Protein AF-A0A7C8ZCI2-F1 (afdb_monomer_lite)

pLDDT: mean 87.68, std 8.82, range [58.81, 98.06]

Secondary structure (DSSP, 8-state):
-HHHHHHHHHHHHGGGHHHHSHHHHHHHHHHHHHTTT-HHHHHHHHHHHHHHHHHH-HHHHHHHS--EEETTTTEEETTTHHHHHHHH--S--HHHIIIIIHHHHHHHHT-

Sequence (111 aa):
HTLAVLSVMFLKLGRNSTFYMKDIVLKLAEIFVHAAGDERKTCHLQQCFGSAVVAMGAENVLNLVPISFSMEKMTCSNIWLLPILKKYTSGASLAYFLEHIVPLAELLERA

Foldseek 3Di:
DVLVVLLVVLQVCFQVCLVVVLVVLVVLLVVLVVCPPPPVVNVSSLSSNLSNCQRNNPVSSCVSQPFDADPVVRDTGPPVCVVSCVVRHDPDDPVCCVVRVVVVVVVVVVD

InterPro domains:
  IPR012978 RRP12, HEAT domain [PF08161] (2-109)

Organism: Opuntia streptacantha (NCBI:txid393608)

Structure (mmCIF, N/CA/C/O backbone):
data_AF-A0A7C8ZCI2-F1
#
_entry.id   AF-A0A7C8ZCI2-F1
#
loop_
_atom_site.group_PDB
_atom_site.id
_atom_site.type_symbol
_atom_site.label_atom_id
_atom_site.label_alt_id
_atom_site.label_comp_id
_atom_site.label_asym_id
_atom_site.label_entity_id
_atom_site.label_seq_id
_atom_site.pdbx_PDB_ins_code
_atom_site.Cartn_x
_atom_site.Cartn_y
_atom_site.Cartn_z
_atom_site.occupancy
_atom_site.B_iso_or_equiv
_atom_site.auth_seq_id
_atom_site.auth_comp_id
_atom_site.auth_asym_id
_atom_site.auth_atom_id
_atom_site.pdbx_PDB_model_num
ATOM 1 N N . HIS A 1 1 ? 8.525 -7.447 -16.568 1.00 80.50 1 HIS A N 1
ATOM 2 C CA . HIS A 1 1 ? 7.579 -8.585 -16.627 1.00 80.50 1 HIS A CA 1
ATOM 3 C C . HIS A 1 1 ? 7.024 -8.980 -15.256 1.00 80.50 1 HIS A C 1
ATOM 5 O O . HIS A 1 1 ? 5.811 -9.052 -15.136 1.00 80.50 1 HIS A O 1
ATOM 11 N N . THR A 1 2 ? 7.844 -9.145 -14.209 1.00 92.69 2 THR A N 1
ATOM 12 C CA . THR A 1 2 ? 7.379 -9.546 -12.860 1.00 92.69 2 THR A CA 1
ATOM 13 C C . THR A 1 2 ? 6.285 -8.646 -12.270 1.00 92.69 2 THR A C 1
ATOM 15 O O . THR A 1 2 ? 5.251 -9.151 -11.851 1.00 92.69 2 THR A O 1
ATOM 18 N N . LEU A 1 3 ? 6.448 -7.316 -12.312 1.00 94.56 3 LEU A N 1
ATOM 19 C CA . LEU A 1 3 ? 5.442 -6.370 -11.794 1.00 94.56 3 LEU A CA 1
ATOM 20 C C . LEU A 1 3 ? 4.075 -6.496 -12.487 1.00 94.56 3 LEU A C 1
ATOM 22 O O . LEU A 1 3 ? 3.038 -6.343 -11.848 1.00 94.56 3 LEU A O 1
ATOM 26 N N . ALA A 1 4 ? 4.058 -6.821 -13.782 1.00 95.25 4 ALA A N 1
ATOM 27 C CA . ALA A 1 4 ? 2.811 -7.033 -14.512 1.00 95.25 4 ALA A CA 1
ATOM 28 C C . ALA A 1 4 ? 2.094 -8.309 -14.037 1.00 95.25 4 ALA A C 1
ATOM 30 O O . ALA A 1 4 ? 0.884 -8.292 -13.837 1.00 95.25 4 ALA A O 1
ATOM 31 N N . VAL A 1 5 ? 2.839 -9.392 -13.781 1.00 97.12 5 VAL A N 1
ATOM 32 C CA . VAL A 1 5 ? 2.281 -10.635 -13.218 1.00 97.12 5 VAL A CA 1
ATOM 33 C C . VAL A 1 5 ? 1.721 -10.395 -11.817 1.00 97.12 5 VAL A C 1
ATOM 35 O O . VAL A 1 5 ? 0.606 -10.820 -11.528 1.00 97.12 5 VAL A O 1
ATOM 38 N N . LEU A 1 6 ? 2.448 -9.656 -10.973 1.00 97.56 6 LEU A N 1
ATOM 39 C CA . LEU A 1 6 ? 1.980 -9.285 -9.635 1.00 97.56 6 LEU A CA 1
ATOM 40 C C . LEU A 1 6 ? 0.706 -8.437 -9.689 1.00 97.56 6 LEU A C 1
ATOM 42 O O . LEU A 1 6 ? -0.229 -8.703 -8.942 1.00 97.56 6 LEU A O 1
ATOM 46 N N . SER A 1 7 ? 0.634 -7.476 -10.615 1.00 97.50 7 SER A N 1
ATOM 47 C CA . SER A 1 7 ? -0.571 -6.664 -10.838 1.00 97.50 7 SER A CA 1
ATOM 48 C C . SER A 1 7 ? -1.780 -7.549 -11.145 1.00 97.50 7 SER A C 1
ATOM 50 O O . SER A 1 7 ? -2.831 -7.413 -10.523 1.00 97.50 7 SER A O 1
ATOM 52 N N . VAL A 1 8 ? -1.619 -8.507 -12.065 1.00 97.88 8 VAL A N 1
ATOM 53 C CA . VAL A 1 8 ? -2.683 -9.458 -12.412 1.00 97.88 8 VAL A CA 1
ATOM 54 C C . VAL A 1 8 ? -3.038 -10.351 -11.222 1.00 97.88 8 VAL A C 1
ATOM 56 O O . VAL A 1 8 ? -4.222 -10.582 -10.992 1.00 97.88 8 VAL A O 1
ATOM 59 N N . MET A 1 9 ? -2.062 -10.819 -10.438 1.00 97.88 9 MET A N 1
ATOM 60 C CA . MET A 1 9 ? -2.326 -11.602 -9.224 1.00 97.88 9 MET A CA 1
ATOM 61 C C . MET A 1 9 ? -3.157 -10.825 -8.202 1.00 97.88 9 MET A C 1
ATOM 63 O O . MET A 1 9 ? -4.157 -11.366 -7.733 1.00 97.88 9 MET A O 1
ATOM 67 N N . PHE A 1 10 ? -2.808 -9.564 -7.911 1.00 98.06 10 PHE A N 1
ATOM 68 C CA . PHE A 1 10 ? -3.603 -8.707 -7.025 1.00 98.06 10 PHE A CA 1
ATOM 69 C C . PHE A 1 10 ? -5.048 -8.628 -7.511 1.00 98.06 10 PHE A C 1
ATOM 71 O O . PHE A 1 10 ? -5.972 -8.957 -6.772 1.00 98.06 10 PHE A O 1
ATOM 78 N N . LEU A 1 11 ? -5.249 -8.281 -8.784 1.00 97.06 11 LEU A N 1
ATOM 79 C CA . LEU A 1 11 ? -6.588 -8.117 -9.350 1.00 97.06 11 LEU A CA 1
ATOM 80 C C . LEU A 1 11 ? -7.389 -9.426 -9.389 1.00 97.06 11 LEU A C 1
ATOM 82 O O . LEU A 1 11 ? -8.600 -9.401 -9.191 1.00 97.06 11 LEU A O 1
ATOM 86 N N . LYS A 1 12 ? -6.743 -10.575 -9.629 1.00 97.81 12 LYS A N 1
ATOM 87 C CA . LYS A 1 12 ? -7.420 -11.882 -9.672 1.00 97.81 12 LYS A CA 1
ATOM 88 C C . LYS A 1 12 ? -7.772 -12.421 -8.293 1.00 97.81 12 LYS A C 1
ATOM 90 O O . LYS A 1 12 ? -8.817 -13.046 -8.150 1.00 97.81 12 LYS A O 1
ATOM 95 N N . LEU A 1 13 ? -6.930 -12.175 -7.294 1.00 97.06 13 LEU A N 1
ATOM 96 C CA . LEU A 1 13 ? -7.218 -12.536 -5.908 1.00 97.06 13 LEU A CA 1
ATOM 97 C C . LEU A 1 13 ? -8.184 -11.541 -5.246 1.00 97.06 13 LEU A C 1
ATOM 99 O O . LEU A 1 13 ? -8.863 -11.901 -4.284 1.00 97.06 13 LEU A O 1
ATOM 103 N N . GLY A 1 14 ? -8.265 -10.303 -5.745 1.00 95.25 14 GLY A N 1
ATOM 104 C CA . GLY A 1 14 ? -9.125 -9.260 -5.192 1.00 95.25 14 GLY A CA 1
ATOM 105 C C . GLY A 1 14 ? -8.829 -9.047 -3.709 1.00 95.25 14 GLY A C 1
ATOM 106 O O . GLY A 1 14 ? -7.667 -9.017 -3.302 1.00 95.25 14 GLY A O 1
ATOM 107 N N . ARG A 1 15 ? -9.869 -9.000 -2.871 1.00 93.88 15 ARG A N 1
ATOM 108 C CA . ARG A 1 15 ? -9.715 -8.829 -1.414 1.00 93.88 15 ARG A CA 1
ATOM 109 C C . ARG A 1 15 ? -8.891 -9.929 -0.745 1.00 93.88 15 ARG A C 1
ATOM 111 O O . ARG A 1 15 ? -8.251 -9.667 0.267 1.00 93.88 15 ARG A O 1
ATOM 118 N N . ASN A 1 16 ? -8.842 -11.137 -1.313 1.00 96.44 16 ASN A N 1
ATOM 119 C CA . ASN A 1 16 ? -8.037 -12.220 -0.742 1.00 96.44 16 ASN A CA 1
ATOM 120 C C . ASN A 1 16 ? -6.532 -11.925 -0.822 1.00 96.44 16 ASN A C 1
ATOM 122 O O . ASN A 1 16 ? -5.755 -12.473 -0.039 1.00 96.44 16 ASN A O 1
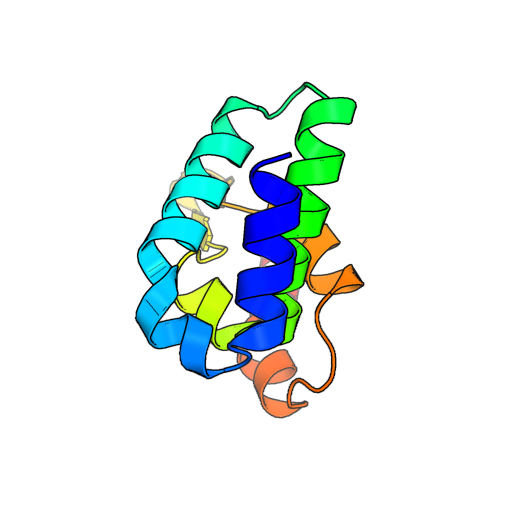ATOM 126 N N . SER A 1 17 ? -6.107 -11.030 -1.722 1.00 96.69 17 SER A N 1
ATOM 127 C CA . SER A 1 17 ? -4.709 -10.594 -1.790 1.00 96.69 17 SER A CA 1
ATOM 128 C C . SER A 1 17 ? -4.232 -9.922 -0.497 1.00 96.69 17 SER A C 1
ATOM 130 O O . SER A 1 17 ? -3.046 -10.014 -0.191 1.00 96.69 17 SER A O 1
ATOM 132 N N . THR A 1 18 ? -5.135 -9.377 0.328 1.00 95.56 18 THR A N 1
ATOM 133 C CA . THR A 1 18 ? -4.797 -8.849 1.660 1.00 95.56 18 THR A CA 1
ATOM 134 C C . THR A 1 18 ? -4.146 -9.900 2.558 1.00 95.56 18 THR A C 1
ATOM 136 O O . THR A 1 18 ? -3.228 -9.583 3.311 1.00 95.56 18 THR A O 1
ATOM 139 N N . PHE A 1 19 ? -4.562 -11.162 2.448 1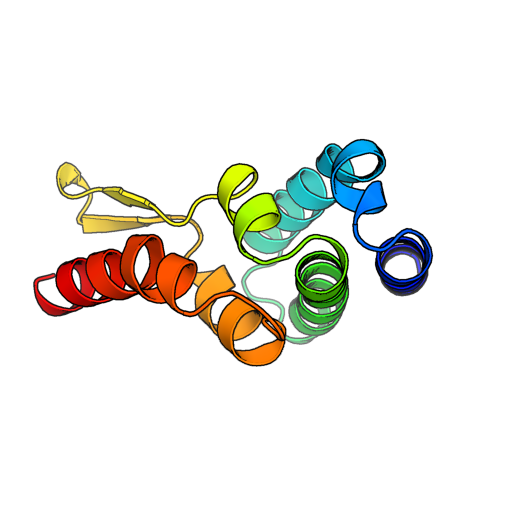.00 95.62 19 PHE A N 1
ATOM 140 C CA . PHE A 1 19 ? -4.018 -12.249 3.262 1.00 95.62 19 PHE A CA 1
ATOM 141 C C . PHE A 1 19 ? -2.775 -12.878 2.630 1.00 95.62 19 PHE A C 1
ATOM 143 O O . PHE A 1 19 ? -1.806 -13.167 3.329 1.00 95.62 19 PHE A O 1
ATOM 150 N N . TYR A 1 20 ? -2.790 -13.075 1.308 1.00 96.62 20 TYR A N 1
ATOM 151 C CA . TYR A 1 20 ? -1.755 -13.847 0.612 1.00 96.62 20 TYR A CA 1
ATOM 152 C C . TYR A 1 20 ? -0.583 -13.016 0.086 1.00 96.62 20 TYR A C 1
ATOM 154 O O . TYR A 1 20 ? 0.477 -13.570 -0.186 1.00 96.62 20 TYR A O 1
ATOM 162 N N . MET A 1 21 ? -0.757 -11.705 -0.098 1.00 97.56 21 MET A N 1
ATOM 163 C CA . MET A 1 21 ? 0.214 -10.853 -0.796 1.00 97.56 21 MET A CA 1
ATOM 164 C C . MET A 1 21 ? 0.713 -9.671 0.044 1.00 97.56 21 MET A C 1
ATOM 166 O O . MET A 1 21 ? 1.373 -8.782 -0.494 1.00 97.56 21 MET A O 1
ATOM 170 N N . LYS A 1 22 ? 0.462 -9.657 1.360 1.00 96.69 22 LYS A N 1
ATOM 171 C CA . LYS A 1 22 ? 0.915 -8.580 2.262 1.00 96.69 22 LYS A CA 1
ATOM 172 C C . LYS A 1 22 ? 2.426 -8.318 2.172 1.00 96.69 22 LYS A C 1
ATOM 174 O O . LYS A 1 22 ? 2.848 -7.171 2.060 1.00 96.69 22 LYS A O 1
ATOM 179 N N . ASP A 1 23 ? 3.235 -9.375 2.112 1.00 97.75 23 ASP A N 1
ATOM 180 C CA . ASP A 1 23 ? 4.697 -9.258 2.079 1.00 97.75 23 ASP A CA 1
ATOM 181 C C . ASP A 1 23 ? 5.185 -8.722 0.726 1.00 97.75 23 ASP A C 1
ATOM 183 O O . ASP A 1 23 ? 6.204 -8.038 0.643 1.00 97.75 23 ASP A O 1
ATOM 187 N N . ILE A 1 24 ? 4.411 -8.958 -0.341 1.00 97.44 24 ILE A N 1
ATOM 188 C CA . ILE A 1 24 ? 4.664 -8.370 -1.657 1.00 97.44 24 ILE A CA 1
ATOM 189 C C . ILE A 1 24 ? 4.419 -6.861 -1.604 1.00 97.44 24 ILE A C 1
ATOM 191 O O . ILE A 1 24 ? 5.238 -6.109 -2.123 1.00 97.44 24 ILE A O 1
ATOM 195 N N . VAL A 1 25 ? 3.345 -6.398 -0.953 1.00 97.38 25 VAL A N 1
ATOM 196 C CA . VAL A 1 25 ? 3.081 -4.957 -0.770 1.00 97.38 25 VAL A CA 1
ATOM 197 C C . VAL A 1 25 ? 4.226 -4.288 -0.009 1.00 97.38 25 VAL A C 1
ATOM 199 O O . VAL A 1 25 ? 4.749 -3.272 -0.470 1.00 97.38 25 VAL A O 1
ATOM 202 N N . LEU A 1 26 ? 4.671 -4.888 1.099 1.00 97.00 26 LEU A N 1
ATOM 203 C CA . LEU A 1 26 ? 5.806 -4.387 1.881 1.00 97.00 26 LEU A CA 1
ATOM 204 C C . LEU A 1 26 ? 7.087 -4.318 1.041 1.00 97.00 26 LEU A C 1
ATOM 206 O O . LEU A 1 26 ? 7.771 -3.293 1.032 1.00 97.00 26 LEU A O 1
ATOM 210 N N . LYS A 1 27 ? 7.381 -5.366 0.260 1.00 96.38 27 LYS A N 1
ATOM 211 C CA . LYS A 1 27 ? 8.567 -5.382 -0.603 1.00 96.38 27 LYS A CA 1
ATOM 212 C C . LYS A 1 27 ? 8.486 -4.350 -1.726 1.00 96.38 27 LYS A C 1
ATOM 214 O O . LYS A 1 27 ? 9.491 -3.723 -2.051 1.00 96.38 27 LYS A O 1
ATOM 219 N N . LEU A 1 28 ? 7.307 -4.140 -2.313 1.00 94.94 28 LEU A N 1
ATOM 220 C CA . LEU A 1 28 ? 7.103 -3.100 -3.321 1.00 94.94 28 LEU A CA 1
ATOM 221 C C . LEU A 1 28 ? 7.324 -1.699 -2.739 1.00 94.94 28 LEU A C 1
ATOM 223 O O . LEU A 1 28 ? 7.940 -0.875 -3.412 1.00 94.94 28 LEU A O 1
ATOM 227 N N . ALA A 1 29 ? 6.871 -1.437 -1.510 1.00 94.31 29 ALA A N 1
ATOM 228 C CA . ALA A 1 29 ? 7.104 -0.164 -0.829 1.00 94.31 29 ALA A CA 1
ATOM 229 C C . ALA A 1 29 ? 8.599 0.077 -0.568 1.00 94.31 29 ALA A C 1
ATOM 231 O O . ALA A 1 29 ? 9.111 1.154 -0.869 1.00 94.31 29 ALA A O 1
ATOM 232 N N . GLU A 1 30 ? 9.320 -0.941 -0.093 1.00 93.44 30 GLU A N 1
ATOM 233 C CA . GLU A 1 30 ? 10.774 -0.877 0.091 1.00 93.44 30 GLU A CA 1
ATOM 234 C C . GLU A 1 30 ? 11.485 -0.554 -1.233 1.00 93.44 30 GLU A C 1
ATOM 236 O O . GLU A 1 30 ? 12.271 0.391 -1.300 1.00 93.44 30 GLU A O 1
ATOM 241 N N . ILE A 1 31 ? 11.163 -1.278 -2.311 1.00 91.75 31 ILE A N 1
ATOM 242 C CA . ILE A 1 31 ? 11.741 -1.039 -3.642 1.00 91.75 31 ILE A CA 1
ATOM 243 C C . ILE A 1 31 ? 11.416 0.375 -4.134 1.00 91.75 31 ILE A C 1
ATOM 245 O O . ILE A 1 31 ? 12.281 1.021 -4.721 1.00 91.75 31 ILE A O 1
ATOM 249 N N . PHE A 1 32 ? 10.198 0.869 -3.894 1.00 90.12 32 PHE A N 1
ATOM 250 C CA . PHE A 1 32 ? 9.792 2.210 -4.305 1.00 90.12 32 PHE A CA 1
ATOM 251 C C . PHE A 1 32 ? 10.681 3.287 -3.679 1.00 90.12 32 PHE A C 1
ATOM 253 O O . PHE A 1 32 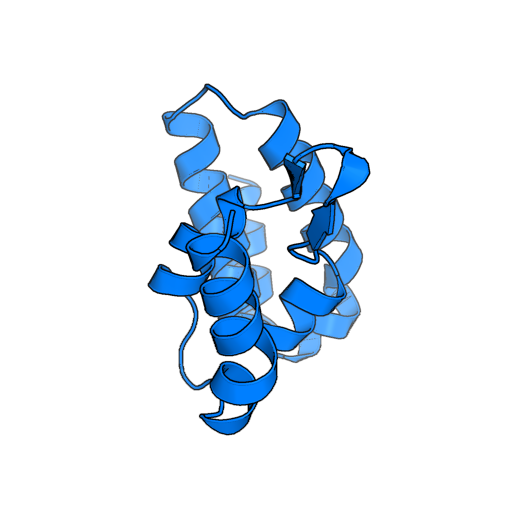? 11.181 4.156 -4.391 1.00 90.12 32 PHE A O 1
ATOM 260 N N . VAL A 1 33 ? 10.927 3.195 -2.369 1.00 88.25 33 VAL A N 1
ATOM 261 C CA . VAL A 1 33 ? 11.788 4.140 -1.642 1.00 88.25 33 VAL A CA 1
ATOM 262 C C . VAL A 1 33 ? 13.219 4.125 -2.191 1.00 88.25 33 VAL A C 1
ATOM 264 O O . VAL A 1 33 ? 13.819 5.182 -2.348 1.00 88.25 33 VAL A O 1
ATOM 267 N N . HIS A 1 34 ? 13.747 2.954 -2.558 1.00 86.44 34 HIS A N 1
ATOM 268 C CA . HIS A 1 34 ? 15.098 2.828 -3.121 1.00 86.44 34 HIS A CA 1
ATOM 269 C C . HIS A 1 34 ? 15.190 3.266 -4.591 1.00 86.44 34 HIS A C 1
ATOM 271 O O . HIS A 1 34 ? 16.253 3.672 -5.053 1.00 86.44 34 HIS A O 1
ATOM 277 N N . ALA A 1 35 ? 14.091 3.171 -5.340 1.00 83.88 35 ALA A N 1
ATOM 278 C CA . ALA A 1 35 ? 14.013 3.565 -6.745 1.00 83.88 35 ALA A CA 1
ATOM 279 C C . ALA A 1 35 ? 13.614 5.040 -6.943 1.00 83.88 35 ALA A C 1
ATOM 281 O O . ALA A 1 35 ? 13.491 5.486 -8.089 1.00 83.88 35 ALA A O 1
ATOM 282 N N . ALA A 1 36 ? 13.386 5.787 -5.857 1.00 72.06 36 ALA A N 1
ATOM 283 C CA . ALA A 1 36 ? 13.007 7.193 -5.897 1.00 72.06 36 ALA A CA 1
ATOM 284 C C . ALA A 1 36 ? 14.074 8.009 -6.655 1.00 72.06 36 ALA A C 1
ATOM 286 O O . ALA A 1 36 ? 15.205 8.146 -6.199 1.00 72.06 36 ALA A O 1
ATOM 287 N N . GLY A 1 37 ? 13.715 8.507 -7.846 1.00 67.75 37 GLY A N 1
ATOM 288 C CA . GLY A 1 37 ? 14.617 9.228 -8.759 1.00 67.75 37 GLY A CA 1
ATOM 289 C C . GLY A 1 37 ? 14.656 8.686 -10.195 1.00 67.75 37 GLY A C 1
ATOM 290 O O . GLY A 1 37 ? 15.102 9.392 -11.092 1.00 67.75 37 GLY A O 1
ATOM 291 N N . ASP A 1 38 ? 14.149 7.472 -10.447 1.00 77.44 38 ASP A N 1
ATOM 292 C CA . ASP A 1 38 ? 14.006 6.902 -11.798 1.00 77.44 38 ASP A CA 1
ATOM 293 C C . ASP A 1 38 ? 12.524 6.879 -12.220 1.00 77.44 38 ASP A C 1
ATOM 295 O O . ASP A 1 38 ? 11.753 5.990 -11.840 1.00 77.44 38 ASP A O 1
ATOM 299 N N . GLU A 1 39 ? 12.102 7.875 -13.006 1.00 73.06 39 GLU A N 1
ATOM 300 C CA . GLU A 1 39 ? 10.701 8.062 -13.424 1.00 73.06 39 GLU A CA 1
ATOM 301 C C . GLU A 1 39 ? 10.118 6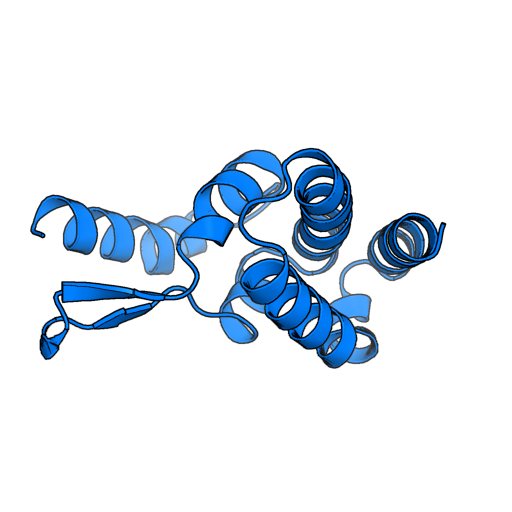.851 -14.175 1.00 73.06 39 GLU A C 1
ATOM 303 O O . GLU A 1 39 ? 8.946 6.500 -14.010 1.00 73.06 39 GLU A O 1
ATOM 308 N N . ARG A 1 40 ? 10.929 6.156 -14.984 1.00 71.88 40 ARG A N 1
ATOM 309 C CA . ARG A 1 40 ? 10.455 4.990 -15.748 1.00 71.88 40 ARG A CA 1
ATOM 310 C C . ARG A 1 40 ? 10.245 3.779 -14.847 1.00 71.88 40 ARG A C 1
ATOM 312 O O . ARG A 1 40 ? 9.226 3.097 -14.975 1.00 71.88 40 ARG A O 1
ATOM 319 N N . LYS A 1 41 ? 11.176 3.502 -13.927 1.00 72.56 41 LYS A N 1
ATOM 320 C CA . LYS A 1 41 ? 11.036 2.381 -12.978 1.00 72.56 41 LYS A CA 1
ATOM 321 C C . LYS A 1 41 ? 9.889 2.610 -12.001 1.00 72.56 41 LYS A C 1
ATOM 323 O O . LYS A 1 41 ? 9.119 1.687 -11.729 1.00 72.56 41 LYS A O 1
ATOM 328 N N . THR A 1 42 ? 9.746 3.840 -11.518 1.00 82.88 42 THR A N 1
ATOM 329 C CA . THR A 1 42 ? 8.671 4.209 -10.592 1.00 82.88 42 THR A CA 1
ATOM 330 C C . THR A 1 42 ? 7.295 4.099 -11.244 1.00 82.88 42 THR A C 1
ATOM 332 O O . THR A 1 42 ? 6.384 3.607 -10.589 1.00 82.88 42 THR A O 1
ATOM 335 N N . CYS A 1 43 ? 7.130 4.404 -12.538 1.00 87.88 43 CYS A N 1
ATOM 336 C CA . CYS A 1 43 ? 5.843 4.258 -13.235 1.00 87.88 43 CYS A CA 1
ATOM 337 C C . CYS A 1 43 ? 5.258 2.832 -13.149 1.00 87.88 43 CYS A C 1
ATOM 339 O O . CYS A 1 43 ? 4.112 2.643 -12.729 1.00 87.88 43 CYS A O 1
ATOM 341 N N . HIS A 1 44 ? 6.045 1.804 -13.481 1.00 90.44 44 HIS A N 1
ATOM 342 C CA . HIS A 1 44 ? 5.576 0.414 -13.410 1.00 90.44 44 HIS A CA 1
ATOM 343 C C . HIS A 1 44 ? 5.355 -0.065 -11.970 1.00 90.44 44 HIS A C 1
ATOM 345 O O . HIS A 1 44 ? 4.434 -0.845 -11.716 1.00 90.44 44 HIS A O 1
ATOM 351 N N . LEU A 1 45 ? 6.163 0.418 -11.021 1.00 93.06 45 LEU A N 1
ATOM 352 C CA . LEU A 1 45 ? 5.953 0.155 -9.597 1.00 93.06 45 LEU A CA 1
ATOM 353 C C . LEU A 1 45 ? 4.642 0.776 -9.106 1.00 93.06 45 LEU A C 1
ATOM 355 O O . LEU A 1 45 ? 3.861 0.080 -8.466 1.00 93.06 45 LEU A O 1
ATOM 359 N N . GLN A 1 46 ? 4.344 2.029 -9.469 1.00 93.75 46 GLN A N 1
ATOM 360 C CA . GLN A 1 46 ? 3.084 2.700 -9.126 1.00 93.75 46 GLN A CA 1
ATOM 361 C C . GLN A 1 46 ? 1.870 1.975 -9.703 1.00 93.75 46 GLN A C 1
ATOM 363 O O . GLN A 1 46 ? 0.851 1.872 -9.031 1.00 93.75 46 GLN A O 1
ATOM 368 N N . GLN A 1 47 ? 1.954 1.470 -10.936 1.00 94.44 47 GLN A N 1
ATOM 369 C CA . GLN A 1 47 ? 0.874 0.685 -11.546 1.00 94.44 47 GLN A CA 1
ATOM 370 C C . GLN A 1 47 ? 0.622 -0.627 -10.793 1.00 94.44 47 GLN A C 1
ATOM 372 O O . GLN A 1 47 ? -0.526 -0.977 -10.509 1.00 94.44 47 GLN A O 1
ATOM 377 N N . CYS A 1 48 ? 1.693 -1.333 -10.424 1.00 96.25 48 CYS A N 1
ATOM 378 C CA . CYS A 1 48 ? 1.586 -2.567 -9.654 1.00 96.25 48 CYS A CA 1
ATOM 379 C C . CYS A 1 48 ? 1.043 -2.318 -8.246 1.00 96.25 48 CYS A C 1
ATOM 381 O O . CYS A 1 48 ? 0.130 -3.010 -7.805 1.00 96.25 48 CYS A O 1
ATOM 383 N N . PHE A 1 49 ? 1.558 -1.298 -7.563 1.00 96.06 49 PHE A N 1
ATOM 384 C CA . PHE A 1 49 ? 1.084 -0.905 -6.241 1.00 96.06 49 PHE A CA 1
ATOM 385 C C . PHE A 1 49 ? -0.372 -0.421 -6.292 1.00 96.06 49 P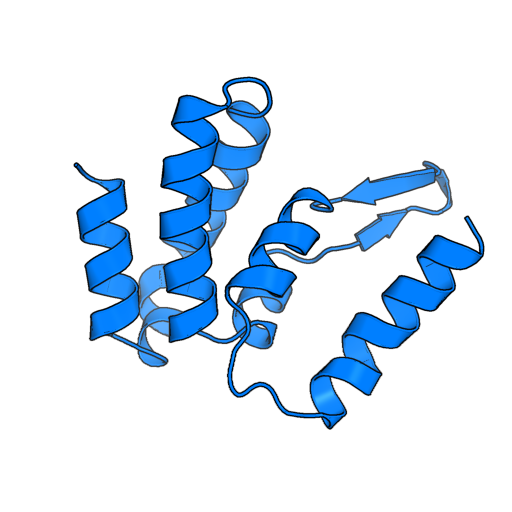HE A C 1
ATOM 387 O O . PHE A 1 49 ? -1.185 -0.784 -5.450 1.00 96.06 49 PHE A O 1
ATOM 394 N N . GLY A 1 50 ? -0.740 0.323 -7.336 1.00 96.00 50 GLY A N 1
ATOM 395 C CA . GLY A 1 50 ? -2.116 0.732 -7.601 1.00 96.00 50 GLY A CA 1
ATOM 396 C C . GLY A 1 50 ? -3.067 -0.451 -7.779 1.00 96.00 50 GLY A C 1
ATOM 397 O O . GLY A 1 50 ? -4.181 -0.424 -7.268 1.00 96.00 50 GLY A O 1
ATOM 398 N N . SER A 1 51 ? -2.614 -1.530 -8.421 1.00 97.31 51 SER A N 1
ATOM 399 C CA . SER A 1 51 ? -3.396 -2.771 -8.528 1.00 97.31 51 SER A CA 1
ATOM 400 C C . SER A 1 51 ? -3.639 -3.419 -7.160 1.00 97.31 51 SER A C 1
ATOM 402 O O . SER A 1 51 ? -4.729 -3.935 -6.920 1.00 97.31 51 SER A O 1
ATOM 404 N N . ALA A 1 52 ? -2.666 -3.339 -6.244 1.00 97.38 52 ALA A N 1
ATOM 405 C CA . ALA A 1 52 ? -2.855 -3.758 -4.857 1.00 97.38 52 ALA A CA 1
ATOM 406 C C . ALA A 1 52 ? -3.890 -2.878 -4.139 1.00 97.38 52 ALA A C 1
ATOM 408 O O . ALA A 1 52 ? -4.787 -3.411 -3.498 1.00 97.38 52 ALA A O 1
ATOM 409 N N . VAL A 1 53 ? -3.840 -1.550 -4.315 1.00 96.00 53 VAL A N 1
ATOM 410 C CA . VAL A 1 53 ? -4.842 -0.619 -3.753 1.00 96.00 53 VAL A CA 1
ATOM 411 C C . VAL A 1 53 ? -6.250 -0.933 -4.261 1.00 96.00 53 VAL A C 1
ATOM 413 O O . VAL A 1 53 ? -7.180 -0.983 -3.461 1.00 96.00 53 VAL A O 1
ATOM 416 N N . VAL A 1 54 ? -6.416 -1.199 -5.560 1.00 95.62 54 VAL A N 1
ATOM 417 C CA . VAL A 1 54 ? -7.715 -1.578 -6.146 1.00 95.62 54 VAL A CA 1
ATOM 418 C C . VAL A 1 54 ? -8.226 -2.900 -5.567 1.00 95.62 54 VAL A C 1
ATOM 420 O O . VAL A 1 54 ? -9.404 -3.017 -5.243 1.00 95.62 54 VAL A O 1
ATOM 423 N N . ALA A 1 55 ? -7.356 -3.905 -5.442 1.00 96.06 55 ALA A N 1
ATOM 424 C CA . ALA A 1 55 ? -7.744 -5.245 -5.010 1.00 96.06 55 ALA A CA 1
ATOM 425 C C . ALA A 1 55 ? -8.003 -5.346 -3.498 1.00 96.06 55 ALA A C 1
ATOM 427 O O . ALA A 1 55 ? -8.997 -5.937 -3.072 1.00 96.06 55 ALA A O 1
ATOM 428 N N . MET A 1 56 ? -7.100 -4.782 -2.694 1.00 95.06 56 MET A N 1
ATOM 429 C CA . MET A 1 56 ? -7.102 -4.868 -1.232 1.00 95.06 56 MET A CA 1
ATOM 430 C C . MET A 1 56 ? -7.937 -3.761 -0.586 1.00 95.06 56 MET A C 1
ATOM 432 O O . MET A 1 56 ? -8.460 -3.954 0.509 1.00 95.06 56 MET A O 1
ATOM 436 N N . GLY A 1 57 ? -8.077 -2.613 -1.248 1.00 92.31 57 GLY A N 1
ATOM 437 C CA . GLY A 1 57 ? -8.618 -1.388 -0.666 1.00 92.31 57 GLY A CA 1
ATOM 438 C C . GLY A 1 57 ? -7.541 -0.541 0.018 1.00 92.31 57 GLY A C 1
ATOM 439 O O . GLY A 1 57 ? -6.561 -1.060 0.557 1.00 92.31 57 GLY A O 1
ATOM 440 N N . ALA A 1 58 ? -7.745 0.780 0.007 1.00 89.88 58 ALA A N 1
ATOM 441 C CA . ALA A 1 58 ? -6.815 1.752 0.587 1.00 89.88 58 ALA A CA 1
ATOM 442 C C . ALA A 1 58 ? -6.551 1.500 2.080 1.00 89.88 58 ALA A C 1
ATOM 444 O O . ALA A 1 58 ? -5.407 1.586 2.507 1.00 89.88 58 ALA A O 1
ATOM 445 N N . GLU A 1 59 ? -7.578 1.104 2.837 1.00 88.06 59 GLU A N 1
ATOM 446 C CA . GLU A 1 59 ? -7.480 0.777 4.265 1.00 88.06 59 GLU A CA 1
ATOM 447 C C . GLU A 1 59 ? -6.467 -0.332 4.544 1.00 88.06 59 GLU A C 1
ATOM 449 O O . GLU A 1 59 ? -5.516 -0.138 5.296 1.00 88.06 59 GLU A O 1
ATOM 454 N N . ASN A 1 60 ? -6.612 -1.476 3.874 1.00 92.25 60 ASN A N 1
ATOM 455 C CA . ASN A 1 60 ? -5.709 -2.606 4.062 1.00 92.25 60 ASN A CA 1
ATOM 456 C C . ASN A 1 60 ? -4.277 -2.274 3.635 1.00 92.25 60 ASN A C 1
ATOM 458 O O . ASN A 1 60 ? -3.324 -2.752 4.245 1.00 92.25 60 ASN A O 1
ATOM 462 N N . VAL A 1 61 ? -4.114 -1.443 2.604 1.00 94.25 61 VAL A N 1
ATOM 463 C CA . VAL A 1 61 ? -2.791 -0.997 2.163 1.00 94.25 61 VAL A CA 1
ATOM 464 C C . VAL A 1 61 ? -2.170 -0.016 3.158 1.00 94.25 61 VAL A C 1
ATOM 466 O O . VAL A 1 61 ? -1.003 -0.188 3.495 1.00 94.25 61 VAL A O 1
ATOM 469 N N . LEU A 1 62 ? -2.919 0.967 3.664 1.00 91.06 62 LEU A N 1
ATOM 470 C CA . LEU A 1 62 ? -2.417 1.935 4.645 1.00 91.06 62 LEU A CA 1
ATOM 471 C C . LEU A 1 62 ? -2.161 1.308 6.021 1.00 91.06 62 LEU A C 1
ATOM 473 O O . LEU A 1 62 ? -1.259 1.756 6.722 1.00 91.06 62 LEU A O 1
ATOM 477 N N . ASN A 1 63 ? -2.857 0.225 6.370 1.00 91.31 63 ASN A N 1
ATOM 478 C CA . ASN A 1 63 ? -2.535 -0.578 7.552 1.00 91.31 63 ASN A CA 1
ATOM 479 C C . ASN A 1 63 ? -1.174 -1.289 7.429 1.00 91.31 63 ASN A C 1
ATOM 481 O O . ASN A 1 63 ? -0.515 -1.530 8.438 1.00 91.31 63 ASN A O 1
ATOM 485 N N . LEU A 1 64 ? -0.739 -1.626 6.208 1.00 94.62 64 LEU A N 1
ATOM 486 C CA . LEU A 1 64 ? 0.576 -2.230 5.955 1.00 94.62 64 LEU A CA 1
ATOM 487 C C . LEU A 1 64 ? 1.671 -1.176 5.755 1.00 94.62 64 LEU A C 1
ATOM 489 O O . LEU A 1 64 ? 2.796 -1.357 6.214 1.00 94.62 64 LEU A O 1
ATOM 493 N N . VAL A 1 65 ? 1.353 -0.094 5.046 1.00 94.25 65 VAL A N 1
ATOM 494 C CA . VAL A 1 65 ? 2.283 0.981 4.685 1.00 94.25 65 VAL A CA 1
ATOM 495 C C . VAL A 1 65 ? 1.648 2.321 5.064 1.00 94.25 65 VAL A C 1
ATOM 497 O O . VAL A 1 65 ? 1.060 2.990 4.210 1.00 94.25 65 VAL A O 1
ATOM 500 N N . PRO A 1 66 ? 1.728 2.714 6.347 1.00 90.31 66 PRO A N 1
ATOM 501 C CA . PRO A 1 66 ? 1.082 3.927 6.821 1.00 90.31 66 PRO A CA 1
ATOM 502 C C . PRO A 1 66 ? 1.789 5.171 6.287 1.00 90.31 66 PRO A C 1
ATOM 504 O O . PRO A 1 66 ? 3.017 5.213 6.164 1.00 90.31 66 PRO A O 1
ATOM 507 N N . ILE A 1 67 ? 0.997 6.206 6.016 1.00 87.94 67 ILE A N 1
ATOM 508 C CA . ILE A 1 67 ? 1.490 7.575 5.866 1.00 87.94 67 ILE A CA 1
ATOM 509 C C . ILE A 1 67 ? 1.496 8.170 7.270 1.00 87.94 67 ILE A C 1
ATOM 511 O O . ILE A 1 67 ? 0.446 8.262 7.902 1.00 87.94 67 ILE A O 1
ATOM 515 N N . SER A 1 68 ? 2.666 8.541 7.781 1.00 81.94 68 SER A N 1
ATOM 516 C CA . SER A 1 68 ? 2.785 9.121 9.121 1.00 81.94 68 SER A CA 1
ATOM 517 C C . SER A 1 68 ? 3.545 10.436 9.091 1.00 81.94 68 SER A C 1
ATOM 519 O O . SER A 1 68 ? 4.523 10.586 8.362 1.00 81.94 68 SER A O 1
ATOM 521 N N . PHE A 1 69 ? 3.098 11.395 9.896 1.00 80.06 69 PHE A N 1
ATOM 522 C CA . PHE A 1 69 ? 3.787 12.663 10.090 1.00 80.06 69 PHE A CA 1
ATOM 523 C C . PHE A 1 69 ? 4.547 12.638 11.418 1.00 80.06 69 PHE A C 1
ATOM 525 O O . PHE A 1 69 ? 3.972 12.354 12.467 1.00 80.06 69 PHE A O 1
ATOM 532 N N . SER A 1 70 ? 5.847 12.927 11.375 1.00 80.00 70 SER A N 1
ATOM 533 C CA . SER A 1 70 ? 6.678 13.109 12.562 1.00 80.00 70 SER A CA 1
ATOM 534 C C . SER A 1 70 ? 6.872 14.601 12.802 1.00 80.00 70 SER A C 1
ATOM 536 O O . SER A 1 70 ? 7.605 15.254 12.059 1.00 80.00 70 SER A O 1
ATOM 538 N N . MET A 1 71 ? 6.238 15.125 13.855 1.00 74.19 71 MET A N 1
ATOM 539 C CA . MET A 1 71 ? 6.343 16.538 14.236 1.00 74.19 71 MET A CA 1
ATOM 540 C C . MET A 1 71 ? 7.768 16.909 14.670 1.00 74.19 71 MET A C 1
ATOM 542 O O . MET A 1 71 ? 8.271 17.953 14.273 1.00 74.19 71 MET A O 1
ATOM 546 N N . GLU A 1 72 ? 8.456 16.023 15.397 1.00 78.94 72 GLU A N 1
ATOM 547 C CA . GLU A 1 72 ? 9.850 16.227 15.829 1.00 78.94 72 GLU A CA 1
ATOM 548 C C . GLU A 1 72 ? 10.818 16.406 14.656 1.00 78.94 72 GLU A C 1
ATOM 550 O O . GLU A 1 72 ? 11.771 17.176 14.737 1.00 78.94 72 GLU A O 1
ATOM 555 N N . LYS A 1 73 ? 10.580 15.678 13.561 1.00 75.31 73 LYS A N 1
ATOM 556 C CA . LYS A 1 73 ? 11.443 15.691 12.378 1.00 75.31 73 LYS A CA 1
ATOM 557 C C . LYS A 1 73 ? 10.886 16.551 11.248 1.00 75.31 73 LYS A C 1
ATOM 559 O O . LYS A 1 73 ? 11.517 16.588 10.200 1.00 75.31 73 LYS A O 1
ATOM 564 N N . MET A 1 74 ? 9.706 17.159 11.421 1.00 78.00 74 MET A N 1
ATOM 565 C CA . MET A 1 74 ? 8.950 17.862 10.373 1.00 78.00 74 MET A CA 1
ATOM 566 C C . MET A 1 74 ? 8.924 17.090 9.040 1.00 78.00 74 MET A C 1
ATOM 568 O O . MET A 1 74 ? 9.114 17.649 7.964 1.00 78.00 74 MET A O 1
ATOM 572 N N . THR A 1 75 ? 8.748 15.767 9.107 1.00 79.31 75 THR A N 1
ATOM 573 C CA . THR A 1 75 ? 8.813 14.883 7.932 1.00 79.31 75 THR A CA 1
ATOM 574 C C . THR A 1 75 ? 7.594 13.983 7.856 1.00 79.31 75 THR A C 1
ATOM 576 O O . THR A 1 75 ? 7.068 13.523 8.870 1.00 79.31 75 THR A O 1
ATOM 579 N N . CYS A 1 76 ? 7.158 13.707 6.629 1.00 80.88 76 CYS A N 1
ATOM 580 C CA . CYS A 1 76 ? 6.074 12.780 6.342 1.00 80.88 76 CYS A CA 1
ATOM 581 C C . CYS A 1 76 ? 6.640 11.510 5.695 1.00 80.88 76 CYS A C 1
ATOM 583 O O . CYS A 1 76 ? 7.286 11.566 4.646 1.00 80.88 76 CYS A O 1
ATOM 585 N N . SER A 1 77 ? 6.415 10.360 6.327 1.00 87.06 77 SER A N 1
ATOM 586 C CA . SER A 1 77 ? 6.780 9.061 5.777 1.00 87.06 77 SER A CA 1
ATOM 587 C C . SER A 1 77 ? 5.772 8.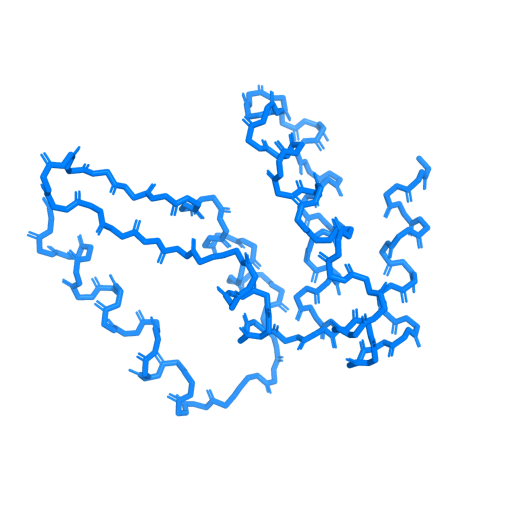634 4.710 1.00 87.06 77 SER A C 1
ATOM 589 O O . SER A 1 77 ? 4.581 8.930 4.794 1.00 87.06 77 SER A O 1
ATOM 591 N N . ASN A 1 78 ? 6.258 7.943 3.680 1.00 88.56 78 ASN A N 1
ATOM 592 C CA . ASN A 1 78 ? 5.435 7.363 2.616 1.00 88.56 78 ASN A CA 1
ATOM 593 C C . ASN A 1 78 ? 4.490 8.337 1.885 1.00 88.56 78 ASN A C 1
ATOM 595 O O . ASN A 1 78 ? 3.529 7.903 1.253 1.00 88.56 78 ASN A O 1
ATOM 599 N N . ILE A 1 79 ? 4.791 9.642 1.878 1.00 87.56 79 ILE A N 1
ATOM 600 C CA . ILE A 1 79 ? 3.969 10.663 1.200 1.00 87.56 79 ILE A CA 1
ATOM 601 C C . ILE A 1 79 ? 3.805 10.398 -0.310 1.00 87.56 79 ILE A C 1
ATOM 603 O O . ILE A 1 79 ? 2.822 10.806 -0.927 1.00 87.56 79 ILE A O 1
ATOM 607 N N . TRP A 1 80 ? 4.731 9.635 -0.899 1.00 87.94 80 TRP A N 1
ATOM 608 C CA . TRP A 1 80 ? 4.673 9.151 -2.279 1.00 87.94 80 TRP A CA 1
ATOM 609 C C . TRP A 1 80 ? 3.434 8.290 -2.587 1.00 87.94 80 TRP A C 1
ATOM 611 O O . TRP A 1 80 ? 3.083 8.129 -3.757 1.00 87.94 80 TRP A O 1
ATOM 621 N N . LEU A 1 81 ? 2.744 7.765 -1.568 1.00 90.44 81 LEU A N 1
ATOM 622 C CA . LEU A 1 81 ? 1.490 7.030 -1.723 1.00 90.44 81 LEU A CA 1
ATOM 623 C C . LEU A 1 81 ? 0.312 7.927 -2.105 1.00 90.44 81 LEU A C 1
ATOM 625 O O . LEU A 1 81 ? -0.604 7.446 -2.768 1.00 90.44 81 LEU A O 1
ATOM 629 N N . LEU A 1 82 ? 0.317 9.216 -1.751 1.00 88.00 82 LEU A N 1
ATOM 630 C CA . LEU A 1 82 ? -0.804 10.127 -2.021 1.00 88.00 82 LEU A CA 1
ATOM 631 C C . LEU A 1 82 ? -1.248 10.155 -3.499 1.00 88.00 82 LEU A C 1
ATOM 633 O O . LEU A 1 82 ? -2.437 9.943 -3.757 1.00 88.00 82 LEU A O 1
ATOM 637 N N . PRO A 1 83 ? -0.359 10.351 -4.497 1.00 88.31 83 PRO A N 1
ATOM 638 C CA . PRO A 1 83 ? -0.765 10.310 -5.904 1.00 88.31 83 PRO A CA 1
ATOM 639 C C . PRO A 1 83 ? -1.280 8.931 -6.349 1.00 88.31 83 PRO A C 1
ATOM 641 O O . PRO A 1 83 ? -2.151 8.858 -7.218 1.00 88.31 83 PRO A O 1
ATOM 644 N N . ILE A 1 84 ? -0.787 7.839 -5.754 1.00 92.31 84 ILE A N 1
ATOM 645 C CA . ILE A 1 84 ? -1.257 6.476 -6.045 1.00 92.31 84 ILE A CA 1
ATOM 646 C C . ILE A 1 84 ? -2.668 6.294 -5.485 1.00 92.31 84 ILE A C 1
ATOM 648 O O . ILE A 1 84 ? -3.572 5.901 -6.218 1.00 92.31 84 ILE A O 1
ATOM 652 N N . LEU A 1 85 ? -2.885 6.638 -4.216 1.00 90.69 85 LEU A N 1
ATOM 653 C CA . LEU A 1 85 ? -4.191 6.554 -3.571 1.00 90.69 85 LEU A CA 1
ATOM 654 C C . LEU A 1 85 ? -5.225 7.398 -4.317 1.00 90.69 85 LEU A C 1
ATOM 656 O O . LEU A 1 85 ? -6.302 6.892 -4.617 1.00 90.69 85 LEU A O 1
ATOM 660 N N . LYS A 1 86 ? -4.880 8.628 -4.716 1.00 88.25 86 LYS A N 1
ATOM 661 C CA . LYS A 1 86 ? -5.749 9.486 -5.537 1.00 88.25 86 LYS A CA 1
ATOM 662 C C . LYS A 1 86 ? -6.176 8.815 -6.848 1.00 88.25 86 LYS A C 1
ATOM 664 O O . LYS A 1 86 ? -7.308 8.994 -7.282 1.00 88.25 86 LYS A O 1
ATOM 669 N N . LYS A 1 87 ? -5.270 8.081 -7.500 1.00 91.62 87 LYS A N 1
ATOM 670 C CA . LYS A 1 87 ? -5.515 7.467 -8.814 1.00 91.62 87 LYS A CA 1
ATOM 671 C C . LYS A 1 87 ? -6.227 6.115 -8.737 1.00 91.62 87 LYS A C 1
ATOM 673 O O . LYS A 1 87 ? -6.993 5.795 -9.640 1.00 91.62 87 LYS A O 1
ATOM 678 N N . TYR A 1 88 ? -5.938 5.313 -7.715 1.00 93.31 88 TYR A N 1
ATOM 679 C CA . TYR A 1 88 ? -6.325 3.898 -7.664 1.00 93.31 88 TYR A CA 1
ATOM 680 C C . TYR A 1 88 ? -7.352 3.568 -6.576 1.00 93.31 88 TYR A C 1
ATOM 682 O O . TYR A 1 88 ? -7.920 2.477 -6.593 1.00 93.31 88 TYR A O 1
ATOM 690 N N . THR A 1 89 ? -7.638 4.486 -5.650 1.00 88.56 89 THR A N 1
ATOM 691 C CA . THR A 1 89 ? -8.722 4.283 -4.683 1.00 88.56 89 THR A CA 1
ATOM 692 C C . THR A 1 89 ? -10.059 4.420 -5.400 1.00 88.56 89 THR A C 1
ATOM 694 O O . THR A 1 89 ? -10.382 5.470 -5.947 1.00 88.56 89 THR A O 1
ATOM 697 N N . SER A 1 90 ? -10.851 3.352 -5.389 1.00 79.75 90 SER A N 1
ATOM 698 C CA . SER A 1 90 ? -12.214 3.337 -5.917 1.00 79.75 90 SER A CA 1
ATOM 699 C C . SER A 1 90 ? -13.102 2.504 -4.996 1.00 79.75 90 SER A C 1
ATOM 701 O O . SER A 1 90 ? -12.643 1.529 -4.406 1.00 79.75 90 SER A O 1
ATOM 703 N N . GLY A 1 91 ? -14.357 2.921 -4.813 1.00 73.38 91 GLY A N 1
ATOM 704 C CA . GLY A 1 91 ? -15.315 2.198 -3.968 1.00 73.38 91 GLY A CA 1
ATOM 705 C C . GLY A 1 91 ? -15.005 2.186 -2.462 1.00 73.38 91 GLY A C 1
ATOM 706 O O . GLY A 1 91 ? -15.559 1.352 -1.750 1.00 73.38 91 GLY A O 1
ATOM 707 N N . ALA A 1 92 ? -14.136 3.075 -1.966 1.00 74.31 92 ALA A N 1
ATOM 708 C CA . ALA A 1 92 ? -13.923 3.260 -0.529 1.00 74.31 92 ALA A CA 1
ATOM 709 C C . ALA A 1 92 ? -15.130 3.961 0.123 1.00 74.31 92 ALA A C 1
ATOM 711 O O . ALA A 1 92 ? -15.812 4.763 -0.520 1.00 74.31 92 ALA A O 1
ATOM 712 N N . SER A 1 93 ? -15.398 3.658 1.396 1.00 79.81 93 SER A N 1
ATOM 713 C CA . SER A 1 93 ? -16.495 4.292 2.129 1.00 79.81 93 SER A CA 1
ATOM 714 C C . SER A 1 93 ? -16.177 5.762 2.420 1.00 79.81 93 SER A C 1
ATOM 716 O O . SER A 1 93 ? -15.026 6.134 2.651 1.00 79.81 93 SER A O 1
ATOM 718 N N . LEU A 1 94 ? -17.208 6.610 2.447 1.00 78.12 94 LEU A N 1
ATOM 719 C CA . LEU A 1 94 ? -17.046 8.011 2.844 1.00 78.12 94 LEU A CA 1
ATOM 720 C C . LEU A 1 94 ? -16.530 8.131 4.288 1.00 78.12 94 LEU A C 1
ATOM 722 O O . LEU A 1 94 ? -15.702 8.991 4.570 1.00 78.12 94 LEU A O 1
ATOM 726 N N . ALA A 1 95 ? -16.971 7.233 5.174 1.00 79.62 95 ALA A N 1
ATOM 727 C CA . ALA A 1 95 ? -16.502 7.163 6.557 1.00 79.62 95 ALA A CA 1
ATOM 728 C C . ALA A 1 95 ? -14.976 6.999 6.636 1.00 79.62 95 ALA A C 1
ATOM 730 O O . ALA A 1 95 ? -14.317 7.743 7.352 1.00 79.62 95 ALA A O 1
ATOM 731 N N . TYR A 1 96 ? -14.400 6.116 5.813 1.00 75.00 96 TYR A N 1
ATOM 732 C CA . TYR A 1 96 ? -12.954 5.912 5.776 1.00 75.00 96 TYR A CA 1
ATOM 733 C C . TYR A 1 96 ? -12.186 7.192 5.410 1.00 75.00 96 TYR A C 1
ATOM 735 O O . TYR A 1 96 ? -11.177 7.517 6.037 1.00 75.00 96 TYR A O 1
ATOM 743 N N . PHE A 1 97 ? -12.678 7.953 4.424 1.00 77.50 97 PHE A N 1
ATOM 744 C CA . PHE A 1 97 ? -12.077 9.238 4.055 1.00 77.50 97 PHE A CA 1
ATOM 745 C C . PHE A 1 97 ? -12.109 10.241 5.211 1.00 77.50 97 PHE A C 1
ATOM 747 O O . PHE A 1 97 ? -11.104 10.911 5.454 1.00 77.50 97 PHE A O 1
ATOM 754 N N . LEU A 1 98 ? -13.237 10.328 5.919 1.00 82.19 98 LEU A N 1
ATOM 755 C CA . LEU A 1 98 ? -13.393 11.223 7.065 1.00 82.19 98 LEU A CA 1
ATOM 756 C C . LEU A 1 98 ? -12.468 10.846 8.226 1.00 82.19 98 LEU A C 1
ATOM 758 O O . LEU A 1 98 ? -11.929 11.731 8.875 1.00 82.19 98 LEU A O 1
ATOM 762 N N . GLU A 1 99 ? -12.255 9.555 8.470 1.00 81.12 99 GLU A N 1
ATOM 763 C CA . GLU A 1 99 ? -11.446 9.081 9.598 1.00 81.12 99 GLU A CA 1
ATOM 764 C C . GLU A 1 99 ? -9.934 9.125 9.336 1.00 81.12 99 GLU A C 1
ATOM 766 O O . GLU A 1 99 ? -9.165 9.337 10.268 1.00 81.12 99 GLU A O 1
ATOM 771 N N . HIS A 1 100 ? -9.490 8.929 8.089 1.00 73.88 100 HIS A N 1
ATOM 772 C CA . HIS A 1 100 ? -8.063 8.729 7.792 1.00 73.88 100 HIS A CA 1
ATOM 773 C C . HIS A 1 100 ? -7.453 9.809 6.894 1.00 73.88 100 HIS A C 1
ATOM 775 O O . HIS A 1 100 ? -6.287 10.161 7.063 1.00 73.88 100 HIS A O 1
ATOM 781 N N . ILE A 1 101 ? -8.210 10.341 5.929 1.00 77.56 101 ILE A N 1
ATOM 782 C CA . ILE A 1 101 ? -7.672 11.282 4.933 1.00 77.56 101 ILE A CA 1
ATOM 783 C C . ILE A 1 101 ? -7.859 12.731 5.380 1.00 77.56 101 ILE A C 1
ATOM 785 O O . ILE A 1 101 ? -6.928 13.523 5.249 1.00 77.56 101 ILE A O 1
ATOM 789 N N . VAL A 1 102 ? -9.026 13.083 5.931 1.00 81.94 102 VAL A N 1
ATOM 790 C CA . VAL A 1 102 ? -9.289 14.446 6.428 1.00 81.94 102 VAL A CA 1
ATOM 791 C C . VAL A 1 102 ? -8.321 14.845 7.550 1.00 81.94 102 VAL A C 1
ATOM 793 O O . VAL A 1 102 ? -7.687 15.888 7.404 1.00 81.94 102 VAL A O 1
ATOM 796 N N . PRO A 1 103 ? -8.085 14.027 8.598 1.00 81.50 103 PRO A N 1
ATOM 797 C CA . PRO A 1 103 ? -7.160 14.410 9.665 1.00 81.50 103 PRO A CA 1
ATOM 798 C C . PRO A 1 103 ? -5.726 14.569 9.163 1.00 81.50 103 PRO A C 1
ATOM 800 O O . PRO A 1 103 ? -4.996 15.439 9.631 1.00 81.50 103 PRO A O 1
ATOM 803 N N . LEU A 1 104 ? -5.322 13.758 8.178 1.00 77.00 104 LEU A N 1
ATOM 804 C CA . LEU A 1 104 ? -4.020 13.891 7.530 1.00 77.00 104 LEU A CA 1
ATOM 805 C C . LEU A 1 104 ? -3.913 15.211 6.754 1.00 77.00 104 LEU A C 1
ATOM 807 O O . LEU A 1 104 ? -2.880 15.871 6.824 1.00 77.00 104 LEU A O 1
ATOM 811 N N . ALA A 1 105 ? -4.964 15.603 6.029 1.00 81.44 105 ALA A N 1
ATOM 812 C CA . ALA A 1 105 ? -4.998 16.866 5.298 1.00 81.44 105 ALA A CA 1
ATOM 813 C C . ALA A 1 105 ? -4.916 18.074 6.244 1.00 81.44 105 ALA A C 1
ATOM 815 O O . ALA A 1 105 ? -4.118 18.970 5.995 1.00 81.44 105 ALA A O 1
ATOM 816 N N . GLU A 1 106 ? -5.659 18.062 7.354 1.00 83.44 106 GLU A N 1
ATOM 817 C CA . GLU A 1 106 ? -5.592 19.113 8.381 1.00 83.44 106 GLU A CA 1
ATOM 818 C C . GLU A 1 106 ? -4.203 19.206 9.030 1.00 83.44 106 GLU A C 1
ATOM 820 O O . GLU A 1 106 ? -3.713 20.298 9.316 1.00 83.44 106 GLU A O 1
ATOM 825 N N . LEU A 1 107 ? -3.543 18.063 9.253 1.00 78.38 107 LEU A N 1
ATOM 826 C CA . LEU A 1 107 ? -2.168 18.012 9.754 1.00 78.38 107 LEU A CA 1
ATOM 827 C C . LEU A 1 107 ? -1.180 18.650 8.772 1.00 78.38 107 LEU A C 1
ATOM 829 O O . LEU A 1 107 ? -0.304 19.397 9.195 1.00 78.38 107 LEU A O 1
ATOM 833 N N . LEU A 1 108 ? -1.328 18.356 7.477 1.00 74.69 108 LEU A N 1
ATOM 834 C CA . LEU A 1 108 ? -0.474 18.897 6.418 1.00 74.69 108 LEU A CA 1
ATOM 835 C C . LEU A 1 108 ? -0.746 20.378 6.131 1.00 74.69 108 LEU A C 1
ATOM 837 O O . LEU A 1 108 ? 0.176 21.081 5.746 1.00 74.69 108 LEU A O 1
ATOM 841 N N . GLU A 1 109 ? -1.976 20.862 6.317 1.00 78.38 109 GLU A N 1
ATOM 842 C CA . GLU A 1 109 ? -2.313 22.288 6.184 1.00 78.38 109 GLU A CA 1
ATOM 843 C C . GLU A 1 109 ? -1.656 23.139 7.282 1.00 78.38 109 GLU A C 1
ATOM 845 O O . GLU A 1 109 ? -1.326 24.303 7.063 1.00 78.38 109 GLU A O 1
ATOM 850 N N . ARG A 1 110 ? -1.468 22.561 8.472 1.00 70.25 110 ARG A N 1
ATOM 851 C CA . ARG A 1 110 ? -0.881 23.240 9.637 1.00 70.25 110 ARG A CA 1
ATOM 852 C C . ARG A 1 110 ? 0.646 23.140 9.718 1.00 70.25 110 ARG A C 1
ATOM 854 O O . ARG A 1 110 ? 1.213 23.731 10.638 1.00 70.25 110 ARG A O 1
ATOM 861 N N . ALA A 1 111 ? 1.280 22.362 8.840 1.00 58.81 111 ALA A N 1
ATOM 862 C CA . ALA A 1 111 ? 2.729 22.153 8.786 1.00 58.81 111 ALA A CA 1
ATOM 863 C C . ALA A 1 111 ? 3.412 23.198 7.893 1.00 58.81 111 ALA A C 1
ATOM 865 O O . ALA A 1 111 ? 4.509 23.653 8.285 1.00 58.81 111 ALA A O 1
#

Radius of gyration: 14.13 Å; chains: 1; bounding box: 32×37×32 Å